Protein AF-A0A1L5FCR0-F1 (afdb_monomer)

Mean predicted aligned error: 11.04 Å

Solvent-accessible surface area (backbone atoms only — not comparable to full-atom values): 5726 Å² total; per-residue (Å²): 93,56,82,86,48,68,71,48,55,62,56,51,53,53,50,51,54,48,45,65,53,46,47,75,73,35,56,85,88,34,75,66,25,48,49,37,57,53,47,61,73,44,50,73,63,62,54,44,41,57,62,38,78,86,48,65,96,62,62,62,67,61,51,60,63,47,43,62,59,57,49,22,72,77,74,41,56,74,63,66,72,74,57,73,79,73,74,81,77,81,82,83,129

Secondary structure (DSSP, 8-state):
--GGGTTHHHHHHHHHHHHHHHHHHSPTTSHHHHHHHHHHHHHHHHTHHHH-TT--SSSHHHHHHHHHHHHHHHHTHHHHTT-----------

Foldseek 3Di:
DPPVCPVVVVVLVVVLVVLVVVLVVDDPPDPVNVVSVVVNVCSVVLCVVVPDVVDDNDCVVVCVVCVLVVVCVVPNNVVSVVDDPPDPPPDDD

Organism: Clostridium kluyveri (NCBI:txid1534)

Radius of gyration: 20.19 Å; Cα contacts (8 Å, |Δi|>4): 42; chains: 1; bounding box: 51×31×37 Å

Sequence (93 aa):
MKPGWKKSAPIIEDFIKYVDIEIANALPKSPLGEAFAYSQKLLSSFRLFLTDGFLEIDNNASERCIKSFVLGRKIGFSIIRQGELEPVQLFTA

pLDDT: mean 78.28, std 18.23, range [35.5, 94.69]

Nearest PDB structures (foldseek):
  8buu-assembly1_9  TM=7.034E-01  e=6.864E+00  Neobacillus vireti
  8htu-assembly1_F  TM=6.188E-01  e=6.457E+00  Physcomitrium patens
  7y5e-assembly1_FN  TM=6.392E-01  e=8.244E+00  Porphyridium purpureum

InterPro domains:
  IPR004291 Transposase IS66, central domain [PF03050] (6-75)
  IPR052344 Transposase-related protein [PTHR33678] (6-75)

Structure (mmCIF, N/CA/C/O backbone):
data_AF-A0A1L5FCR0-F1
#
_entry.id   AF-A0A1L5FCR0-F1
#
loop_
_atom_site.group_PDB
_atom_site.id
_atom_site.type_symbol
_atom_site.label_atom_id
_atom_site.label_alt_id
_atom_site.label_comp_id
_atom_site.label_asym_id
_atom_site.label_entity_id
_atom_site.label_seq_id
_atom_site.pdbx_PDB_ins_code
_atom_site.Cartn_x
_atom_site.Cartn_y
_atom_site.Cartn_z
_atom_site.occupancy
_atom_site.B_iso_or_equiv
_atom_site.auth_seq_id
_atom_site.auth_comp_id
_atom_site.auth_asym_id
_atom_site.auth_atom_id
_atom_site.pdbx_PDB_model_num
ATOM 1 N N . MET A 1 1 ? -1.850 -2.335 -20.813 1.00 61.38 1 MET A N 1
ATOM 2 C CA . MET A 1 1 ? -1.468 -3.286 -19.746 1.00 61.38 1 MET A CA 1
ATOM 3 C C . MET A 1 1 ? -0.267 -4.117 -20.184 1.00 61.38 1 MET A C 1
ATOM 5 O O . MET A 1 1 ? -0.379 -4.845 -21.170 1.00 61.38 1 MET A O 1
ATOM 9 N N . LYS A 1 2 ? 0.884 -3.996 -19.501 1.00 69.12 2 LYS A N 1
ATOM 10 C CA . LYS A 1 2 ? 2.072 -4.816 -19.805 1.00 69.12 2 LYS A CA 1
ATOM 11 C C . LYS A 1 2 ? 1.752 -6.311 -19.618 1.00 69.12 2 LYS A C 1
ATOM 13 O O . LYS A 1 2 ? 1.022 -6.661 -18.688 1.00 69.12 2 LYS A O 1
ATOM 18 N N . PRO A 1 3 ? 2.304 -7.213 -20.453 1.00 66.56 3 PRO A N 1
ATOM 19 C CA . PRO A 1 3 ? 2.001 -8.643 -20.379 1.00 66.56 3 PRO A CA 1
ATOM 20 C C . PRO A 1 3 ? 2.325 -9.272 -19.014 1.00 66.56 3 PRO A C 1
ATOM 22 O O . PRO A 1 3 ? 1.610 -10.179 -18.593 1.00 66.56 3 PRO A O 1
ATOM 25 N N . GLY A 1 4 ? 3.325 -8.748 -18.294 1.00 71.25 4 GLY A N 1
ATOM 26 C CA . GLY A 1 4 ? 3.701 -9.216 -16.955 1.00 71.25 4 GLY A CA 1
ATOM 27 C C . GLY A 1 4 ? 2.647 -8.984 -15.865 1.00 71.25 4 GLY A C 1
ATOM 28 O O . GLY A 1 4 ? 2.623 -9.722 -14.886 1.00 71.25 4 GLY A O 1
ATOM 29 N N . TRP A 1 5 ? 1.734 -8.022 -16.038 1.00 77.94 5 TRP A N 1
ATOM 30 C CA . TRP A 1 5 ? 0.796 -7.602 -14.983 1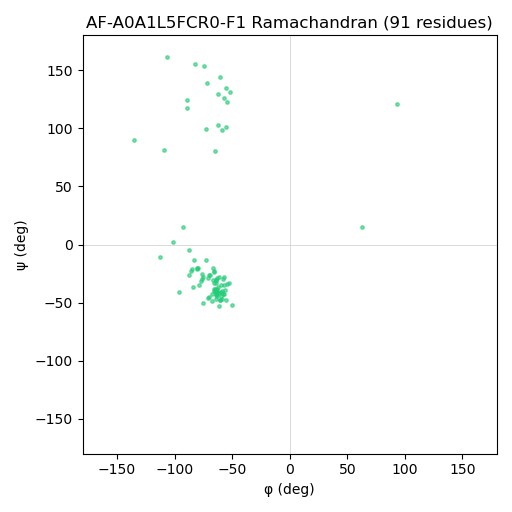.00 77.94 5 TRP A CA 1
ATOM 31 C C . TRP A 1 5 ? -0.616 -8.169 -15.141 1.00 77.94 5 TRP A C 1
ATOM 33 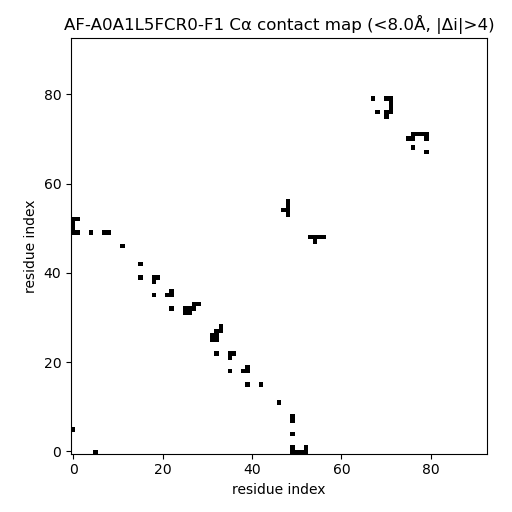O O . TRP A 1 5 ? -1.486 -7.920 -14.309 1.00 77.94 5 TRP A O 1
ATOM 43 N N . LYS A 1 6 ? -0.845 -9.007 -16.164 1.00 81.50 6 LYS A N 1
ATOM 44 C CA . LYS A 1 6 ? -2.113 -9.741 -16.349 1.00 81.50 6 LYS A CA 1
ATOM 45 C C . LYS A 1 6 ? -2.499 -10.565 -15.117 1.00 81.50 6 LYS A C 1
ATOM 47 O O . LYS A 1 6 ? -3.679 -10.694 -14.819 1.00 81.50 6 LYS A O 1
ATOM 52 N N . LYS A 1 7 ? -1.504 -11.105 -14.407 1.00 87.25 7 LYS A N 1
ATOM 53 C CA . LYS A 1 7 ? -1.703 -11.892 -13.181 1.00 87.25 7 LYS A CA 1
ATOM 54 C C . LYS A 1 7 ? -1.924 -11.025 -11.937 1.00 87.25 7 LYS A C 1
ATOM 56 O O . LYS A 1 7 ? -2.476 -11.516 -10.964 1.00 87.25 7 LYS A O 1
ATOM 61 N N . SER A 1 8 ? -1.510 -9.759 -11.967 1.00 88.50 8 SER A N 1
ATOM 62 C CA . SER A 1 8 ? -1.605 -8.842 -10.826 1.00 88.50 8 SER A CA 1
ATOM 63 C C . SER A 1 8 ? -3.012 -8.276 -10.656 1.00 88.50 8 SER A C 1
ATOM 65 O O . SER A 1 8 ? -3.456 -8.099 -9.529 1.00 88.50 8 SER A O 1
ATOM 67 N N . ALA A 1 9 ? -3.732 -8.039 -11.757 1.00 88.75 9 ALA A N 1
ATOM 68 C CA . ALA A 1 9 ? -5.088 -7.489 -11.731 1.00 88.75 9 ALA A CA 1
ATOM 69 C C . ALA A 1 9 ? -6.062 -8.221 -10.776 1.00 88.75 9 ALA A C 1
ATOM 71 O O . ALA A 1 9 ? -6.644 -7.545 -9.930 1.00 88.75 9 ALA A O 1
ATOM 72 N N . PRO A 1 10 ? -6.227 -9.562 -10.831 1.00 91.94 10 PRO A N 1
ATOM 73 C CA . PRO A 1 10 ? -7.141 -10.254 -9.916 1.00 91.94 10 PRO A CA 1
ATOM 74 C C . PRO A 1 10 ? -6.702 -10.163 -8.448 1.00 91.94 10 PRO A C 1
ATOM 76 O O . PRO A 1 10 ? -7.535 -9.943 -7.580 1.00 91.94 10 PRO A O 1
ATOM 79 N N . ILE A 1 11 ? -5.396 -10.242 -8.175 1.00 91.88 11 ILE A N 1
ATOM 80 C CA . ILE A 1 11 ? -4.843 -10.161 -6.812 1.00 91.88 11 ILE A CA 1
ATOM 81 C C . ILE A 1 11 ? -5.141 -8.794 -6.191 1.00 91.88 11 ILE A C 1
ATOM 83 O O . ILE A 1 11 ? -5.472 -8.692 -5.013 1.00 91.88 11 ILE A O 1
ATOM 87 N N . I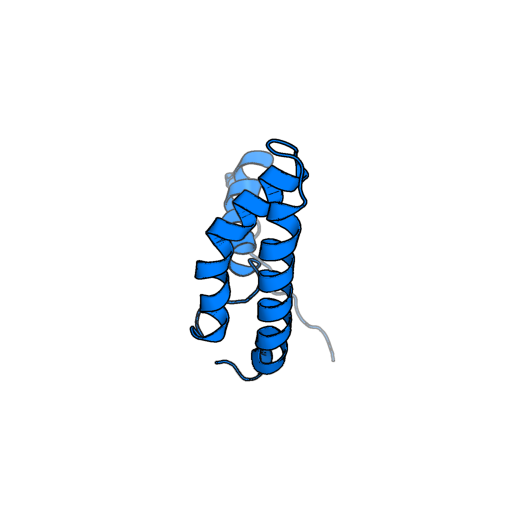LE A 1 12 ? -5.031 -7.734 -6.991 1.00 91.00 12 ILE A N 1
ATOM 88 C CA . ILE A 1 12 ? -5.329 -6.374 -6.544 1.00 91.00 12 ILE A CA 1
ATOM 89 C C . ILE A 1 12 ? -6.811 -6.210 -6.264 1.00 91.00 12 ILE A C 1
ATOM 91 O O . ILE A 1 12 ? -7.168 -5.604 -5.260 1.00 91.00 12 ILE A O 1
ATOM 95 N N . GLU A 1 13 ? -7.671 -6.750 -7.121 1.00 91.81 13 GLU A N 1
ATOM 96 C CA . GLU A 1 13 ? -9.109 -6.667 -6.895 1.00 91.81 13 GLU A CA 1
ATOM 97 C C . GLU A 1 13 ? -9.520 -7.408 -5.616 1.00 91.81 13 GLU A C 1
ATOM 99 O O . GLU A 1 13 ? -10.311 -6.889 -4.830 1.00 91.81 13 GLU A O 1
ATOM 104 N N . ASP A 1 14 ? -8.934 -8.580 -5.365 1.00 94.69 14 ASP A N 1
ATOM 105 C CA . ASP A 1 14 ? -9.162 -9.343 -4.138 1.00 94.69 14 ASP A CA 1
ATOM 106 C C . ASP A 1 14 ? -8.634 -8.605 -2.901 1.00 94.69 14 ASP A C 1
ATOM 108 O O . ASP A 1 14 ? -9.316 -8.550 -1.878 1.00 94.69 14 ASP A O 1
ATOM 112 N N . PHE A 1 15 ? -7.466 -7.963 -2.999 1.00 92.75 15 PHE A N 1
ATOM 113 C CA . PHE A 1 15 ? -6.924 -7.139 -1.918 1.00 92.75 15 PHE A CA 1
ATOM 114 C C . PHE A 1 15 ? -7.801 -5.918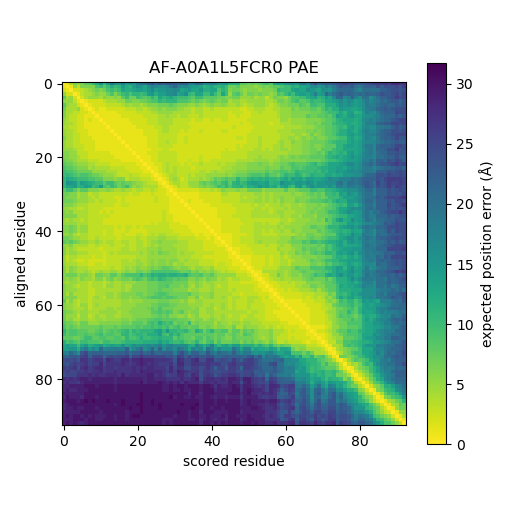 -1.616 1.00 92.75 15 PHE A C 1
ATOM 116 O O . PHE A 1 15 ? -8.017 -5.593 -0.452 1.00 92.75 15 PHE A O 1
ATOM 123 N N . ILE A 1 16 ? -8.338 -5.253 -2.639 1.00 92.25 16 ILE A N 1
ATOM 124 C CA . ILE A 1 16 ? -9.217 -4.092 -2.452 1.00 92.25 16 ILE A CA 1
ATOM 125 C C . ILE A 1 16 ? -10.494 -4.506 -1.724 1.00 92.25 16 ILE A C 1
ATOM 127 O O . ILE A 1 16 ? -10.844 -3.891 -0.720 1.00 92.25 16 ILE A O 1
ATOM 131 N N . LYS A 1 17 ? -11.126 -5.603 -2.159 1.00 93.81 17 LYS A N 1
ATOM 132 C CA . LYS A 1 17 ? -12.292 -6.171 -1.466 1.00 93.81 17 LYS A CA 1
ATOM 133 C C . LYS A 1 17 ? -11.972 -6.527 -0.019 1.00 93.81 17 LYS A C 1
ATOM 135 O O . LYS A 1 17 ? -12.777 -6.260 0.865 1.00 93.81 17 LYS A O 1
ATOM 140 N N . TYR A 1 18 ? -10.804 -7.120 0.222 1.00 94.25 18 TYR A N 1
ATOM 141 C CA . TYR A 1 18 ? -10.353 -7.446 1.569 1.00 94.25 18 TYR A CA 1
ATOM 142 C C . TYR A 1 18 ? -10.230 -6.192 2.445 1.00 94.25 18 TYR A C 1
ATOM 144 O O . TYR A 1 18 ? -10.770 -6.172 3.544 1.00 94.25 18 TYR A O 1
ATOM 152 N N . VAL A 1 19 ? -9.596 -5.123 1.951 1.00 93.06 19 VAL A N 1
ATOM 153 C CA . VAL A 1 19 ? -9.474 -3.855 2.693 1.00 93.06 19 VAL A CA 1
ATOM 154 C C . VAL A 1 19 ? -10.844 -3.238 2.985 1.00 93.06 19 VAL A C 1
ATOM 156 O O . VAL A 1 19 ? -11.067 -2.774 4.102 1.00 93.06 19 VAL A O 1
ATOM 159 N N . ASP A 1 20 ? -11.772 -3.265 2.026 1.00 91.31 20 ASP A N 1
ATOM 160 C CA . ASP A 1 20 ? -13.124 -2.721 2.207 1.00 91.31 20 ASP A CA 1
ATOM 161 C C . ASP A 1 20 ? -13.957 -3.507 3.235 1.00 91.31 20 ASP A C 1
ATOM 163 O O . ASP A 1 20 ? -14.786 -2.922 3.932 1.00 91.31 20 ASP A O 1
ATOM 167 N N . ILE A 1 21 ? -13.726 -4.816 3.368 1.00 93.50 21 ILE A N 1
ATOM 168 C CA . ILE A 1 21 ? -14.358 -5.648 4.402 1.00 93.50 21 ILE A CA 1
ATOM 169 C C . ILE A 1 21 ? -13.705 -5.387 5.764 1.00 93.50 21 ILE A C 1
ATOM 171 O O . ILE A 1 21 ? -14.389 -5.114 6.750 1.00 93.50 21 ILE A O 1
ATOM 175 N N . GLU A 1 22 ? -12.377 -5.438 5.825 1.00 92.00 22 GLU A N 1
ATOM 176 C CA . GLU A 1 22 ? -11.645 -5.374 7.089 1.00 92.00 22 GLU A CA 1
ATOM 177 C C . GLU A 1 22 ? -11.689 -3.997 7.746 1.00 92.00 22 GLU A C 1
ATOM 179 O O . GLU A 1 22 ? -11.674 -3.907 8.973 1.00 92.00 22 GLU A O 1
ATOM 184 N N . ILE A 1 23 ? -11.817 -2.914 6.976 1.00 89.94 23 ILE A N 1
ATOM 185 C CA . ILE A 1 23 ? -11.950 -1.571 7.554 1.00 89.94 23 ILE A CA 1
ATOM 186 C C . ILE A 1 23 ? -13.237 -1.417 8.378 1.00 89.94 23 ILE A C 1
ATOM 188 O O . ILE A 1 23 ? -13.242 -0.679 9.361 1.00 89.94 23 ILE A O 1
ATOM 192 N N . ALA A 1 24 ? -14.309 -2.130 8.011 1.00 88.88 24 ALA A N 1
ATOM 193 C CA . ALA A 1 24 ? -15.562 -2.150 8.764 1.00 88.88 24 ALA A CA 1
ATOM 194 C C . ALA A 1 24 ? -15.460 -3.005 10.040 1.00 88.88 24 ALA A C 1
ATOM 196 O O . ALA A 1 24 ? -16.145 -2.726 11.024 1.00 88.88 24 ALA A O 1
ATOM 197 N N . ASN A 1 25 ? -14.590 -4.018 10.029 1.00 90.19 25 ASN A N 1
ATOM 198 C CA . ASN A 1 25 ? -14.341 -4.910 11.163 1.00 90.19 25 ASN A CA 1
ATOM 199 C C . ASN A 1 25 ? -13.290 -4.352 12.140 1.00 90.19 25 ASN A C 1
ATOM 201 O O . ASN A 1 25 ? -13.252 -4.746 13.308 1.00 90.19 25 ASN A O 1
ATOM 205 N N . ALA A 1 26 ? -12.423 -3.449 11.681 1.00 90.50 26 ALA A N 1
ATOM 206 C CA . ALA A 1 26 ? -11.357 -2.875 12.486 1.00 90.50 26 ALA A CA 1
ATOM 207 C C . ALA A 1 26 ? -11.897 -1.901 13.545 1.00 90.50 26 ALA A C 1
ATOM 209 O O . ALA A 1 26 ? -12.759 -1.060 13.284 1.00 90.50 26 ALA A O 1
ATOM 210 N N . LEU A 1 27 ? -11.328 -1.959 14.753 1.00 89.31 27 LEU A N 1
ATOM 211 C CA . LEU A 1 27 ? -11.675 -1.016 15.814 1.00 89.31 27 LEU A CA 1
ATOM 212 C C . LEU A 1 27 ? -11.314 0.421 15.377 1.00 89.31 27 LEU A C 1
ATOM 214 O O . LEU A 1 27 ? -10.161 0.656 14.977 1.00 89.31 27 LEU A O 1
ATOM 218 N N . PRO A 1 28 ? -12.236 1.397 15.491 1.00 79.88 28 PRO A N 1
ATOM 219 C CA . PRO A 1 28 ? -11.955 2.785 15.145 1.00 79.88 28 PRO A CA 1
ATOM 220 C C . PRO A 1 28 ? -10.742 3.318 15.919 1.00 79.88 28 PRO A C 1
ATOM 222 O O . PRO A 1 28 ? -10.651 3.126 17.130 1.00 79.88 28 PRO A O 1
ATOM 225 N N . LYS A 1 29 ? -9.825 4.010 15.228 1.00 84.44 29 LYS A N 1
ATOM 226 C CA . LYS A 1 29 ? -8.572 4.569 15.789 1.00 84.44 29 LYS A CA 1
ATOM 227 C C . LYS A 1 29 ? -7.578 3.537 16.345 1.00 84.44 29 LYS A C 1
ATOM 229 O O . LYS A 1 29 ? -6.665 3.894 17.083 1.00 84.44 29 LYS A O 1
ATOM 234 N N . SER A 1 30 ? -7.742 2.257 16.018 1.00 94.19 30 SER A N 1
ATOM 235 C CA . SER A 1 30 ? -6.664 1.289 16.220 1.00 94.19 30 SER A CA 1
ATOM 236 C C . SER A 1 30 ? -5.571 1.490 15.163 1.00 94.19 30 SER A C 1
ATOM 238 O O . SER A 1 30 ? -5.892 1.903 14.046 1.00 94.19 30 SER A O 1
ATOM 240 N N . PRO A 1 31 ? -4.306 1.126 15.444 1.00 93.56 31 PRO A N 1
ATOM 241 C CA . PRO A 1 31 ? -3.242 1.152 14.437 1.00 93.56 31 PRO A CA 1
ATOM 242 C C . PRO A 1 31 ? -3.600 0.376 13.159 1.00 93.56 31 PRO A C 1
ATOM 244 O O . PRO A 1 31 ? -3.224 0.770 12.059 1.00 93.56 31 PRO A O 1
ATOM 247 N N . LEU A 1 32 ? -4.373 -0.709 13.294 1.00 92.25 32 LEU A N 1
ATOM 248 C CA . LEU A 1 32 ? -4.861 -1.500 12.167 1.00 92.25 32 LEU A CA 1
ATOM 249 C C . LEU A 1 32 ? -5.929 -0.752 11.354 1.00 92.25 32 LEU A C 1
ATOM 251 O O . LEU A 1 32 ? -5.845 -0.696 10.130 1.00 92.25 32 LEU A O 1
ATOM 255 N N . GLY A 1 33 ? -6.907 -0.137 12.025 1.00 92.88 33 GLY A N 1
ATOM 256 C CA . GLY A 1 33 ? -7.922 0.687 11.365 1.00 92.88 33 GLY A CA 1
ATOM 257 C C . GLY A 1 33 ? -7.320 1.911 10.669 1.00 92.88 33 GLY A C 1
ATOM 258 O O . GLY A 1 33 ? -7.724 2.252 9.560 1.00 92.88 33 GLY A O 1
ATOM 259 N N . GLU A 1 34 ? -6.308 2.539 11.275 1.00 93.25 34 GLU A N 1
ATOM 260 C CA . GLU A 1 34 ? -5.544 3.627 10.656 1.00 93.25 34 GLU A CA 1
ATOM 261 C C . GLU A 1 34 ? -4.785 3.157 9.411 1.00 93.25 34 GLU A C 1
ATOM 263 O O . GLU A 1 34 ? -4.820 3.838 8.383 1.00 93.25 34 GLU A O 1
ATOM 268 N N . ALA A 1 35 ? -4.160 1.976 9.468 1.00 92.81 35 ALA A N 1
ATOM 269 C CA . ALA A 1 35 ? -3.493 1.377 8.317 1.00 92.81 35 ALA A CA 1
ATOM 270 C C . ALA A 1 35 ? -4.476 1.120 7.164 1.00 92.81 35 ALA A C 1
ATOM 272 O O . ALA A 1 35 ? -4.207 1.543 6.041 1.00 92.81 35 ALA A O 1
ATOM 273 N N . PHE A 1 36 ? -5.642 0.521 7.429 1.00 93.00 36 PHE A N 1
ATOM 274 C CA . PHE A 1 36 ? -6.659 0.299 6.397 1.00 93.00 36 PHE A CA 1
ATOM 275 C C . PHE A 1 36 ? -7.225 1.603 5.830 1.00 93.00 36 PHE A C 1
ATOM 277 O O . PHE A 1 36 ? -7.347 1.734 4.613 1.00 93.00 36 PHE A O 1
ATOM 284 N N . ALA A 1 37 ? -7.504 2.600 6.675 1.00 91.44 37 ALA A N 1
ATOM 285 C CA . ALA A 1 37 ? -7.969 3.911 6.223 1.00 91.44 37 ALA A CA 1
ATOM 286 C C . ALA A 1 37 ? -6.930 4.627 5.345 1.00 91.44 37 ALA A C 1
ATOM 288 O O . ALA A 1 37 ? -7.285 5.312 4.382 1.00 91.44 37 ALA A O 1
ATOM 289 N N . TYR A 1 38 ? -5.642 4.473 5.657 1.00 92.50 38 TYR A N 1
ATOM 290 C CA . TYR A 1 38 ? -4.560 4.977 4.820 1.00 92.50 38 TYR A CA 1
ATOM 291 C C . TYR A 1 38 ? -4.477 4.222 3.489 1.00 92.50 38 TYR A C 1
ATOM 293 O O . TYR A 1 38 ? -4.454 4.854 2.431 1.00 92.50 38 TYR A O 1
ATOM 301 N N . SER A 1 39 ? -4.502 2.886 3.526 1.00 92.50 39 SER A N 1
ATOM 302 C CA . SER A 1 39 ? -4.507 2.047 2.328 1.00 92.50 39 SER A CA 1
ATOM 303 C C . SER A 1 39 ? -5.667 2.402 1.403 1.00 92.50 39 SER A C 1
ATOM 305 O O . SER A 1 39 ? -5.429 2.643 0.224 1.00 92.50 39 SER A O 1
ATOM 307 N N . GLN A 1 40 ? -6.891 2.540 1.923 1.00 91.44 40 GLN A N 1
ATOM 308 C CA . GLN A 1 40 ? -8.084 2.833 1.123 1.00 91.44 40 GLN A CA 1
ATOM 309 C C . GLN A 1 40 ? -7.938 4.107 0.277 1.00 91.44 40 GLN A C 1
ATOM 311 O O . GLN A 1 40 ? -8.313 4.120 -0.894 1.00 91.44 40 GLN A O 1
ATOM 316 N N . LYS A 1 41 ? -7.306 5.156 0.821 1.00 91.94 41 LYS A N 1
ATOM 317 C CA . LYS A 1 41 ? -7.027 6.400 0.078 1.00 91.94 41 LYS A CA 1
ATOM 318 C C . LYS A 1 41 ? -6.065 6.195 -1.097 1.00 91.94 41 LYS A C 1
ATOM 320 O O . LYS A 1 41 ? -6.151 6.919 -2.085 1.00 91.94 41 LYS A O 1
ATOM 325 N N . LEU A 1 42 ? -5.146 5.237 -0.990 1.00 91.00 42 LEU A N 1
ATOM 326 C CA . LEU A 1 42 ? -4.129 4.944 -2.002 1.00 91.00 42 LEU A CA 1
ATOM 327 C C . LEU A 1 42 ? -4.607 3.958 -3.076 1.00 91.00 42 LEU A C 1
ATOM 329 O O . LEU A 1 42 ? -4.102 4.004 -4.198 1.00 91.00 42 LEU A O 1
ATOM 333 N N . LEU A 1 43 ? -5.572 3.085 -2.763 1.00 89.81 43 LEU A N 1
ATOM 334 C CA . LEU A 1 43 ? -6.019 1.999 -3.650 1.00 89.81 43 LEU A CA 1
ATOM 335 C C . LEU A 1 43 ? -6.505 2.491 -5.023 1.00 89.81 43 LEU A C 1
ATOM 337 O O . LEU A 1 43 ? -6.237 1.838 -6.034 1.00 89.81 43 LEU A O 1
ATOM 341 N N . SER A 1 44 ? -7.145 3.662 -5.087 1.00 83.81 44 SER A N 1
ATOM 342 C CA . SER A 1 44 ? -7.575 4.279 -6.352 1.00 83.81 44 SER A CA 1
ATOM 343 C C . SER A 1 44 ? -6.399 4.546 -7.295 1.00 83.81 44 SER A C 1
ATOM 345 O O . SER A 1 44 ? -6.465 4.222 -8.479 1.00 83.81 44 SER A O 1
ATOM 347 N N . SER A 1 45 ? -5.297 5.078 -6.763 1.00 86.62 45 SER A N 1
ATOM 348 C CA . SER A 1 45 ? -4.066 5.329 -7.521 1.00 86.62 45 SER A CA 1
ATOM 349 C C . SER A 1 45 ? -3.279 4.045 -7.774 1.00 86.62 45 SER A C 1
ATOM 351 O O . SER A 1 45 ? -2.614 3.917 -8.797 1.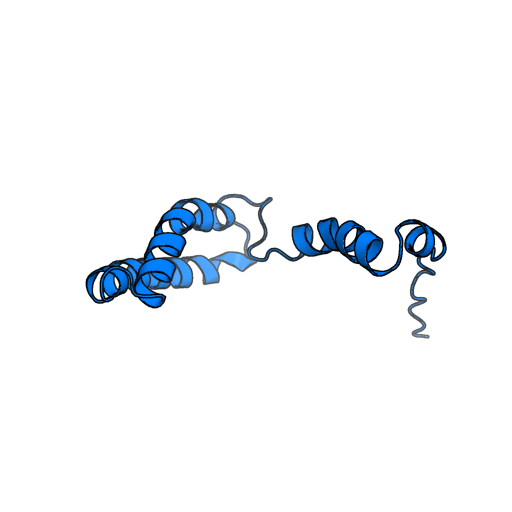00 86.62 45 SER A O 1
ATOM 353 N N . PHE A 1 46 ? -3.377 3.065 -6.875 1.00 86.75 46 PHE A N 1
ATOM 354 C CA . PHE A 1 46 ? -2.683 1.787 -7.002 1.00 86.75 46 PHE A CA 1
ATOM 355 C C . PHE A 1 46 ? -3.133 0.988 -8.233 1.00 86.75 46 PHE A C 1
ATOM 357 O O . PHE A 1 46 ? -2.338 0.273 -8.826 1.00 86.75 46 PHE A O 1
ATOM 364 N N . ARG A 1 47 ? -4.377 1.153 -8.698 1.00 87.12 47 ARG A N 1
ATOM 365 C CA . ARG A 1 47 ? -4.848 0.522 -9.946 1.00 87.12 47 ARG A CA 1
ATOM 366 C C . ARG A 1 47 ? -4.162 1.070 -11.203 1.00 87.12 47 ARG A C 1
ATOM 368 O O . ARG A 1 47 ? -4.175 0.399 -12.234 1.00 87.12 47 ARG A O 1
ATOM 375 N N . LEU A 1 48 ? -3.561 2.261 -11.135 1.00 88.31 48 LEU A N 1
ATOM 376 C CA . LEU A 1 48 ? -3.071 2.982 -12.309 1.00 88.31 48 LEU A CA 1
ATOM 377 C C . LEU A 1 48 ? -1.943 2.240 -13.030 1.00 88.31 48 LEU A C 1
ATOM 379 O O . LEU A 1 48 ? -1.909 2.268 -14.258 1.00 88.31 48 LEU A O 1
ATOM 383 N N . PHE A 1 49 ? -1.085 1.504 -12.314 1.00 86.94 49 PHE A N 1
ATOM 384 C CA . PHE A 1 49 ? -0.016 0.734 -12.961 1.00 86.94 49 PHE A CA 1
ATOM 385 C C . PHE A 1 49 ? -0.564 -0.401 -13.842 1.00 86.94 49 PHE A C 1
ATOM 387 O O . PHE A 1 49 ? 0.083 -0.814 -14.793 1.00 86.94 49 PHE A O 1
ATOM 394 N N . LEU A 1 50 ? -1.785 -0.901 -13.610 1.00 87.50 50 LEU A N 1
ATOM 395 C CA . LEU A 1 50 ? -2.379 -1.915 -14.493 1.00 87.50 50 LEU A CA 1
ATOM 396 C C . LEU A 1 50 ? -2.655 -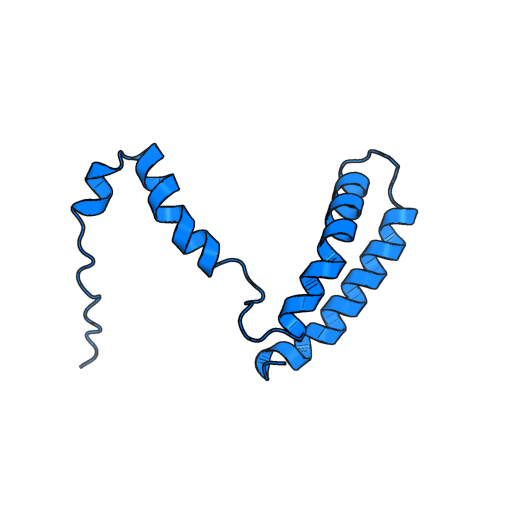1.342 -15.895 1.00 87.50 50 LEU A C 1
ATOM 398 O O . LEU A 1 50 ? -2.544 -2.045 -16.909 1.00 87.50 50 LEU A O 1
ATOM 402 N N . THR A 1 51 ? -2.990 -0.055 -15.969 1.00 86.56 51 THR A N 1
ATOM 403 C CA . THR A 1 51 ? -3.328 0.639 -17.216 1.00 86.56 51 THR A CA 1
ATOM 404 C C . THR A 1 51 ? -2.145 1.389 -17.817 1.00 86.56 51 THR A C 1
ATOM 406 O O . THR A 1 51 ? -1.945 1.317 -19.032 1.00 86.56 51 THR A O 1
ATOM 409 N N . ASP A 1 52 ? -1.350 2.054 -16.981 1.00 84.81 52 ASP A N 1
ATOM 410 C CA . ASP A 1 52 ? -0.227 2.899 -17.368 1.00 84.81 52 ASP A CA 1
ATOM 411 C C . ASP A 1 52 ? 1.068 2.083 -17.458 1.00 84.81 52 ASP A C 1
ATOM 413 O O . ASP A 1 52 ? 1.555 1.527 -16.479 1.00 84.81 52 ASP A O 1
ATOM 417 N N . GLY A 1 53 ? 1.641 2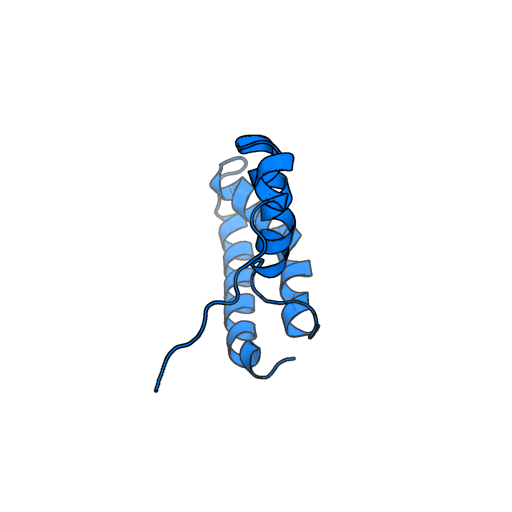.015 -18.660 1.00 81.38 53 GLY A N 1
ATOM 418 C CA . GLY A 1 53 ? 2.875 1.277 -18.912 1.00 81.38 53 GLY A CA 1
ATOM 419 C C . GLY A 1 53 ? 4.139 1.936 -18.351 1.00 81.38 53 GLY A C 1
ATOM 420 O O . GLY A 1 53 ? 5.174 1.272 -18.315 1.00 81.38 53 GLY A O 1
ATOM 421 N N . PHE A 1 54 ? 4.094 3.199 -17.927 1.00 84.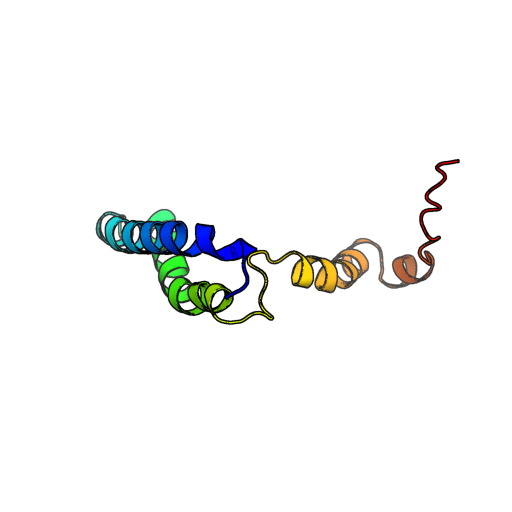38 54 PHE A N 1
ATOM 422 C CA . PHE A 1 54 ? 5.260 3.890 -17.369 1.00 84.38 54 PHE A CA 1
ATOM 423 C C . PHE A 1 54 ? 5.453 3.636 -15.872 1.00 84.38 54 PHE A C 1
ATOM 425 O O . PHE A 1 54 ? 6.565 3.791 -15.370 1.00 84.38 54 PHE A O 1
ATOM 432 N N . LEU A 1 55 ? 4.398 3.227 -15.167 1.00 85.12 55 LEU A N 1
ATOM 433 C CA . LEU A 1 55 ? 4.440 2.968 -13.732 1.00 85.12 55 LEU A CA 1
ATOM 434 C C . LEU A 1 55 ? 4.832 1.522 -13.458 1.00 85.12 55 LEU A C 1
ATOM 436 O O . LEU A 1 55 ? 4.173 0.603 -13.922 1.00 85.12 55 LEU A O 1
ATOM 440 N N . GLU A 1 56 ? 5.884 1.315 -12.676 1.00 84.00 56 GLU A N 1
ATOM 441 C CA . GLU A 1 56 ? 6.224 -0.011 -12.159 1.00 84.00 56 GLU A CA 1
ATOM 442 C C . GLU A 1 56 ? 5.392 -0.3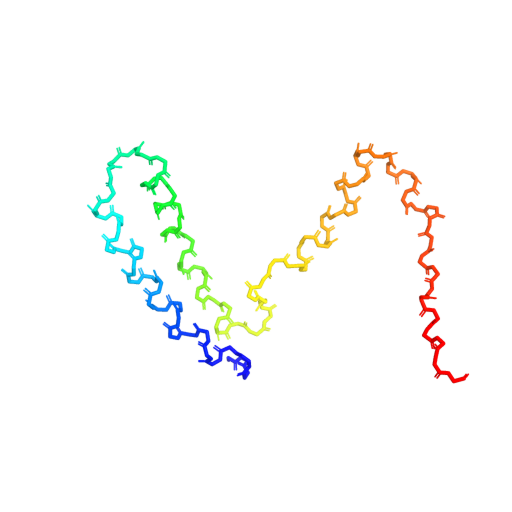36 -10.908 1.00 84.00 56 GLU A C 1
ATOM 444 O O . GLU A 1 56 ? 4.913 0.557 -10.209 1.00 84.00 56 GLU A O 1
ATOM 449 N N . ILE A 1 57 ? 5.205 -1.630 -10.627 1.00 84.81 57 ILE A N 1
ATOM 450 C CA . ILE A 1 57 ? 4.465 -2.096 -9.439 1.00 84.81 57 ILE A CA 1
ATOM 451 C C . ILE A 1 57 ? 5.228 -1.831 -8.133 1.00 84.81 57 ILE A C 1
ATOM 453 O O . ILE A 1 57 ? 4.623 -1.711 -7.068 1.00 84.81 57 ILE A O 1
ATOM 457 N N . ASP A 1 58 ? 6.556 -1.765 -8.213 1.00 86.31 58 ASP A N 1
ATOM 458 C CA . ASP A 1 58 ? 7.438 -1.520 -7.082 1.00 86.31 58 ASP A CA 1
ATOM 459 C C . ASP A 1 58 ? 8.022 -0.103 -7.118 1.00 86.31 58 ASP A C 1
ATOM 461 O O . ASP A 1 58 ? 8.037 0.584 -8.141 1.00 86.31 58 ASP A O 1
ATOM 465 N N . ASN A 1 59 ? 8.519 0.341 -5.967 1.00 88.38 59 ASN A N 1
ATOM 466 C CA . ASN A 1 59 ? 9.102 1.667 -5.811 1.00 88.38 59 ASN A CA 1
ATOM 467 C C . ASN A 1 59 ? 10.627 1.682 -6.029 1.00 88.38 59 ASN A C 1
ATOM 469 O O . ASN A 1 59 ? 11.293 2.655 -5.667 1.00 88.38 59 ASN A O 1
ATOM 473 N N . ASN A 1 60 ? 11.216 0.628 -6.611 1.00 90.06 60 ASN A N 1
ATOM 474 C CA . ASN A 1 60 ? 12.673 0.485 -6.673 1.00 90.06 60 ASN A CA 1
ATOM 475 C C . ASN A 1 60 ? 13.333 1.643 -7.428 1.00 90.06 60 ASN A C 1
ATOM 477 O O . ASN A 1 60 ? 14.449 2.050 -7.102 1.00 90.06 60 ASN A O 1
ATOM 481 N N . ALA A 1 61 ? 12.665 2.167 -8.458 1.00 88.56 61 ALA A N 1
ATOM 482 C CA . ALA A 1 61 ? 13.157 3.314 -9.209 1.00 88.56 61 ALA A CA 1
ATOM 483 C C . ALA A 1 61 ? 13.286 4.552 -8.310 1.00 88.56 61 ALA A C 1
ATOM 485 O O . ALA A 1 61 ? 14.375 5.122 -8.217 1.00 88.56 61 ALA A O 1
ATOM 486 N N . SER A 1 62 ? 12.222 4.919 -7.590 1.00 89.38 62 SER A N 1
ATOM 487 C CA . SER A 1 62 ? 12.246 6.085 -6.703 1.00 89.38 62 SER A CA 1
ATOM 488 C C . SER A 1 62 ? 13.218 5.892 -5.544 1.00 89.38 62 SER A C 1
ATOM 490 O O . SER A 1 62 ? 13.955 6.819 -5.218 1.00 89.38 62 SER A O 1
ATOM 492 N N . GLU A 1 63 ? 13.283 4.692 -4.955 1.00 90.00 63 GLU A N 1
ATOM 493 C CA . GLU A 1 63 ? 14.243 4.371 -3.893 1.00 90.00 63 GLU A CA 1
ATOM 494 C C . GLU A 1 63 ? 15.688 4.564 -4.354 1.00 90.00 63 GLU A C 1
ATOM 496 O O . GLU A 1 63 ? 16.471 5.234 -3.678 1.00 90.00 63 GLU A O 1
ATOM 501 N N . ARG A 1 64 ? 16.043 4.048 -5.539 1.00 89.88 64 ARG A N 1
ATOM 502 C CA . ARG A 1 64 ? 17.370 4.268 -6.133 1.00 89.88 64 ARG A CA 1
ATOM 503 C C . ARG A 1 64 ? 17.652 5.753 -6.359 1.00 89.88 64 ARG A C 1
ATOM 505 O O . ARG A 1 64 ? 18.764 6.193 -6.072 1.00 89.88 64 ARG A O 1
ATOM 512 N N . CYS A 1 65 ? 16.664 6.524 -6.814 1.00 89.69 65 CYS A N 1
ATOM 513 C CA . CYS A 1 65 ? 16.807 7.964 -7.029 1.00 89.69 65 CYS A CA 1
ATOM 514 C C . CYS A 1 65 ? 17.070 8.734 -5.725 1.00 89.69 65 CYS A C 1
ATOM 516 O O . CYS A 1 65 ? 17.958 9.584 -5.695 1.00 89.69 65 CYS A O 1
ATOM 518 N N . ILE A 1 66 ? 16.352 8.428 -4.637 1.00 88.38 66 ILE A N 1
ATOM 519 C CA . ILE A 1 66 ? 16.525 9.135 -3.353 1.00 88.38 66 ILE A CA 1
ATOM 520 C C . ILE A 1 66 ? 17.735 8.640 -2.550 1.00 88.38 66 ILE A C 1
ATOM 522 O O . ILE A 1 66 ? 18.233 9.353 -1.677 1.00 88.38 66 ILE A O 1
ATOM 526 N N . LYS A 1 67 ? 18.240 7.432 -2.834 1.00 85.06 67 LYS A N 1
ATOM 527 C CA . LYS A 1 67 ? 19.330 6.800 -2.076 1.00 85.06 67 LYS A CA 1
ATOM 528 C C . LYS A 1 67 ? 20.599 7.649 -2.035 1.00 85.06 67 LYS A C 1
ATOM 530 O O . LYS A 1 67 ? 21.204 7.778 -0.974 1.00 85.06 67 LYS A O 1
ATOM 535 N N . SER A 1 68 ? 20.986 8.258 -3.156 1.00 79.81 68 SER A N 1
ATOM 536 C CA . SER A 1 68 ? 22.172 9.126 -3.245 1.00 79.81 68 SER A CA 1
ATOM 537 C C . SER A 1 68 ? 22.083 10.320 -2.286 1.00 79.81 68 SER A C 1
ATOM 539 O O . SER A 1 68 ? 23.050 10.656 -1.602 1.00 79.81 68 SER A O 1
ATOM 541 N N . PHE A 1 69 ? 20.893 10.904 -2.163 1.00 78.69 69 PHE A N 1
ATOM 542 C CA . PHE A 1 69 ? 20.620 12.014 -1.262 1.00 78.69 69 PHE A CA 1
ATOM 543 C C . PHE A 1 69 ? 20.638 11.591 0.212 1.00 78.69 69 PHE A C 1
ATOM 545 O O . PHE A 1 69 ? 21.259 12.253 1.045 1.00 78.69 69 PHE A O 1
ATOM 552 N N . VAL A 1 70 ? 19.998 10.465 0.539 1.00 81.94 70 VAL A N 1
ATOM 553 C CA . VAL A 1 70 ? 19.960 9.929 1.910 1.00 81.94 70 VAL A CA 1
ATOM 554 C C . VAL A 1 70 ? 21.362 9.546 2.390 1.00 81.94 70 VAL A C 1
ATOM 556 O O . VAL A 1 70 ? 21.756 9.898 3.502 1.00 81.94 70 VAL A O 1
ATOM 559 N N . LEU A 1 71 ? 22.149 8.878 1.544 1.00 79.75 71 LEU A N 1
ATOM 560 C CA . LEU A 1 71 ? 23.528 8.514 1.868 1.00 79.75 71 LEU A CA 1
ATOM 561 C C . LEU A 1 71 ? 24.422 9.750 2.018 1.00 79.75 71 LEU A C 1
ATOM 563 O O . LEU A 1 71 ? 25.236 9.801 2.941 1.00 79.75 71 LEU A O 1
ATOM 567 N N . GLY A 1 72 ? 24.228 10.773 1.180 1.00 71.12 72 GLY A N 1
ATOM 568 C CA . GLY A 1 72 ? 24.986 12.023 1.261 1.00 71.12 72 GLY A CA 1
ATOM 569 C C . GLY A 1 72 ? 24.792 12.765 2.585 1.00 71.12 72 GLY A C 1
ATOM 570 O O . GLY A 1 72 ? 25.707 13.436 3.051 1.00 71.12 72 GLY A O 1
ATOM 571 N N . ARG A 1 73 ? 23.641 12.595 3.247 1.00 68.44 73 ARG A N 1
ATOM 572 C CA . ARG A 1 73 ? 23.385 13.147 4.590 1.00 68.44 73 ARG A CA 1
ATOM 573 C C . ARG A 1 73 ? 24.067 12.363 5.710 1.00 68.44 73 ARG A C 1
ATOM 575 O O . ARG A 1 73 ? 24.418 12.953 6.724 1.00 68.44 73 ARG A O 1
ATOM 582 N N . LYS A 1 74 ? 24.241 11.049 5.542 1.00 67.88 74 LYS A N 1
ATOM 583 C CA . LYS A 1 74 ? 24.825 10.166 6.565 1.00 67.88 74 LYS A CA 1
ATOM 584 C C . LYS A 1 74 ? 26.355 10.165 6.543 1.00 67.88 74 LYS A C 1
ATOM 586 O O . LYS A 1 74 ? 26.970 10.056 7.595 1.00 67.88 74 LYS A O 1
ATOM 591 N N . ILE A 1 75 ? 26.949 10.240 5.352 1.00 66.88 75 ILE A N 1
ATOM 592 C CA . ILE A 1 75 ? 28.397 10.065 5.139 1.00 66.88 75 ILE A CA 1
ATOM 593 C C . ILE A 1 75 ? 29.068 11.381 4.686 1.00 66.88 75 ILE A C 1
ATOM 595 O O . ILE A 1 75 ? 30.284 11.505 4.737 1.00 66.88 75 ILE A O 1
ATOM 599 N N . GLY A 1 76 ? 28.293 12.410 4.331 1.00 58.12 76 GLY A N 1
ATOM 600 C CA . GLY A 1 76 ? 28.792 13.645 3.726 1.00 58.12 76 GLY A CA 1
ATOM 601 C C . GLY A 1 76 ? 28.742 13.549 2.199 1.00 58.12 76 GLY A C 1
ATOM 602 O O . GLY A 1 76 ? 29.332 12.661 1.588 1.00 58.12 76 GLY A O 1
ATOM 603 N N . PHE A 1 77 ? 28.009 14.470 1.571 1.00 53.56 77 PHE A N 1
ATOM 604 C CA . PHE A 1 77 ? 27.679 14.462 0.139 1.00 53.56 77 PHE A CA 1
ATOM 605 C C . PHE A 1 77 ? 28.916 14.428 -0.779 1.00 53.56 77 PHE A C 1
ATOM 607 O O . PHE A 1 77 ? 28.863 13.850 -1.863 1.00 53.56 77 PHE A O 1
ATOM 614 N N . SER A 1 78 ? 30.048 14.970 -0.320 1.00 54.03 78 SER A N 1
ATOM 615 C CA . SER A 1 78 ? 31.309 14.999 -1.069 1.00 54.03 78 SER A CA 1
ATOM 616 C C . SER A 1 78 ? 31.971 13.628 -1.238 1.00 54.03 78 SER A C 1
ATOM 618 O O . SER A 1 78 ? 32.668 13.427 -2.227 1.00 54.03 78 SER A O 1
ATOM 620 N N . ILE A 1 79 ? 31.732 12.666 -0.337 1.00 53.25 79 ILE A N 1
ATOM 621 C CA . ILE A 1 79 ? 32.403 11.350 -0.386 1.00 53.25 79 ILE A CA 1
ATOM 622 C C . ILE A 1 79 ? 31.799 10.459 -1.489 1.00 53.25 79 ILE A C 1
ATOM 624 O O . ILE A 1 79 ? 32.473 9.612 -2.062 1.00 53.25 79 ILE A O 1
ATOM 628 N N . ILE A 1 80 ? 30.536 10.692 -1.862 1.00 54.62 80 ILE A N 1
ATOM 629 C CA . ILE A 1 80 ? 29.805 9.860 -2.836 1.00 54.62 80 ILE A CA 1
ATOM 630 C C . ILE A 1 80 ? 30.169 10.217 -4.289 1.00 54.62 80 ILE A C 1
ATOM 632 O O . ILE A 1 80 ? 29.993 9.398 -5.183 1.00 54.62 80 ILE A O 1
ATOM 636 N N . ARG A 1 81 ? 30.721 11.413 -4.543 1.00 49.84 81 ARG A N 1
ATOM 637 C CA . ARG A 1 81 ? 31.207 11.820 -5.878 1.00 49.84 81 ARG A CA 1
ATOM 638 C C . ARG A 1 81 ? 32.623 11.314 -6.197 1.00 49.84 81 ARG A C 1
ATOM 640 O O . ARG A 1 81 ? 33.002 11.378 -7.357 1.00 49.84 81 ARG A O 1
ATOM 647 N N . GLN A 1 82 ? 33.386 10.820 -5.212 1.00 40.28 82 GLN A N 1
ATOM 648 C CA . GLN A 1 82 ? 34.750 10.294 -5.415 1.00 40.28 82 GLN A CA 1
ATOM 649 C C . GLN A 1 82 ? 34.808 8.808 -5.802 1.00 40.28 82 GLN A C 1
ATOM 651 O O . GLN A 1 82 ? 35.885 8.303 -6.094 1.00 40.28 82 GLN A O 1
ATOM 656 N N . GLY A 1 83 ? 33.671 8.113 -5.834 1.00 42.09 83 GLY A N 1
ATOM 657 C CA . GLY A 1 83 ? 33.571 6.769 -6.392 1.00 42.09 83 GLY A CA 1
ATOM 658 C C . GLY A 1 83 ? 32.797 6.816 -7.695 1.00 42.09 83 GLY A C 1
ATOM 659 O O . GLY A 1 83 ? 31.596 6.543 -7.699 1.00 42.09 83 GLY A O 1
ATOM 660 N N . GLU A 1 84 ? 33.464 7.183 -8.791 1.00 44.22 84 GLU A N 1
ATOM 661 C CA . GLU A 1 84 ? 33.004 6.732 -10.099 1.00 44.22 84 GLU A CA 1
ATOM 662 C C . GLU A 1 84 ? 32.834 5.214 -10.032 1.00 44.22 84 GLU A C 1
ATOM 664 O O . GLU A 1 84 ? 33.657 4.477 -9.487 1.00 44.22 84 GLU A O 1
ATOM 669 N N . LEU A 1 85 ? 31.675 4.783 -10.507 1.00 43.50 85 LEU A N 1
ATOM 670 C CA . LEU A 1 85 ? 31.336 3.398 -10.729 1.00 43.50 85 LEU A CA 1
ATOM 671 C C . LEU A 1 85 ? 32.369 2.838 -11.707 1.00 43.50 85 LEU A C 1
ATOM 673 O O . LEU A 1 85 ? 32.219 3.021 -12.913 1.00 43.50 85 LEU A O 1
ATOM 677 N N . GLU A 1 86 ? 33.391 2.147 -11.208 1.00 35.50 86 GLU A N 1
ATOM 678 C CA . GLU A 1 86 ? 34.093 1.191 -12.055 1.00 35.50 86 GLU A CA 1
ATOM 679 C C . GLU A 1 86 ? 33.021 0.232 -12.595 1.00 35.50 86 GLU A C 1
ATOM 681 O O . GLU A 1 86 ? 32.261 -0.347 -11.800 1.00 35.50 86 GLU A O 1
ATOM 686 N N . PRO A 1 87 ? 32.870 0.104 -13.925 1.00 37.28 87 PRO A N 1
ATOM 687 C CA . PRO A 1 87 ? 31.942 -0.857 -14.481 1.00 37.28 87 PRO A CA 1
ATOM 688 C C . PRO A 1 87 ? 32.353 -2.219 -13.933 1.00 37.28 87 PRO A C 1
ATOM 690 O O . PRO A 1 87 ? 33.513 -2.611 -14.038 1.00 37.28 87 PRO A O 1
ATOM 693 N N . VAL A 1 88 ? 31.409 -2.937 -13.322 1.00 40.53 88 VAL A N 1
ATOM 694 C CA . VAL A 1 88 ? 31.605 -4.344 -12.975 1.00 40.53 88 VAL A CA 1
ATOM 695 C C . VAL A 1 88 ? 31.991 -5.046 -14.272 1.00 40.53 88 VAL A C 1
ATOM 697 O O . VAL A 1 88 ? 31.140 -5.288 -15.129 1.00 40.53 88 VAL A O 1
ATOM 700 N N . GLN A 1 89 ? 33.286 -5.312 -14.447 1.00 38.66 89 GLN A N 1
ATOM 701 C CA . GLN A 1 89 ? 33.773 -6.163 -15.511 1.00 38.66 89 GLN A CA 1
ATOM 702 C C . GLN A 1 89 ? 33.160 -7.536 -15.251 1.00 38.66 89 GLN A C 1
ATOM 704 O O . GLN A 1 89 ? 33.572 -8.264 -14.349 1.00 38.66 89 GLN A O 1
ATOM 709 N N . LEU A 1 90 ? 32.125 -7.863 -16.023 1.00 38.62 90 LEU A N 1
ATOM 710 C CA . LEU A 1 90 ? 31.638 -9.221 -16.193 1.00 38.62 90 LEU A CA 1
ATOM 711 C C . LEU A 1 90 ? 32.751 -10.009 -16.893 1.00 38.62 90 LEU A C 1
ATOM 713 O O . LEU A 1 90 ? 32.735 -10.190 -18.106 1.00 38.62 90 LEU A O 1
ATOM 717 N N . PHE A 1 91 ? 33.745 -10.453 -16.126 1.00 37.41 91 PHE A N 1
ATOM 718 C CA . PHE A 1 91 ? 34.622 -11.531 -16.551 1.00 37.41 91 PHE A CA 1
ATOM 719 C C . PHE A 1 91 ? 33.822 -12.832 -16.489 1.00 37.41 91 PHE A C 1
ATOM 721 O O . PHE A 1 91 ? 33.617 -13.438 -15.439 1.00 37.41 91 PHE A O 1
ATOM 728 N N . THR A 1 92 ? 33.339 -13.248 -17.650 1.00 37.19 92 THR A N 1
ATOM 729 C CA . THR A 1 92 ? 33.158 -14.657 -17.991 1.00 37.19 92 THR A CA 1
ATOM 730 C C . THR A 1 92 ? 33.683 -14.840 -19.407 1.00 37.19 92 THR A C 1
ATOM 732 O O . THR A 1 92 ? 32.949 -14.619 -20.367 1.00 37.19 92 THR A O 1
ATOM 735 N N . ALA A 1 93 ? 34.978 -15.151 -19.492 1.00 40.56 93 ALA A N 1
ATOM 736 C CA . ALA A 1 93 ? 35.656 -16.069 -20.416 1.00 40.56 93 ALA A CA 1
ATOM 737 C C . ALA A 1 93 ? 37.170 -15.858 -20.282 1.00 40.56 93 ALA A C 1
ATOM 739 O O . ALA A 1 93 ? 37.611 -14.696 -20.434 1.00 40.56 93 ALA A O 1
#